Protein AF-A0A8X6FE58-F1 (afdb_monomer)

Radius of gyration: 25.72 Å; Cα contacts (8 Å, |Δi|>4): 89; chains: 1; bounding box: 68×28×65 Å

Foldseek 3Di:
DDDPDDPVSVLVVVLAVVLVVQAPVPDDPVVNVVCVVVVVDDDDPDDPCPPPVNDDDDPVNVVVCLVVCLVAADQAADPDPDDDDDDQDDRPNHTHHYDQWDADPLQIAGNHSPSPVVVVVVVVVVVVVVVVCVSPVVGCSDDD

Mean predicted aligned error: 13.06 Å

Solvent-accessible surface area (backbone atoms only — not comparable to full-atom values): 9129 Å² total; per-residue (Å²): 133,86,77,80,82,47,74,67,56,49,52,49,54,49,51,50,53,51,30,56,70,62,20,62,83,71,48,56,72,69,55,49,54,49,50,62,57,59,71,67,55,78,83,78,84,81,75,88,74,74,53,78,88,66,54,81,85,46,73,66,58,52,51,51,53,57,71,68,40,87,80,50,67,40,68,65,76,64,91,67,90,69,91,71,79,82,76,90,43,66,55,93,91,44,76,40,49,79,41,62,62,52,77,54,97,90,41,42,47,36,31,73,71,58,48,61,66,32,52,52,52,48,53,55,52,50,51,53,53,48,53,50,47,63,63,46,73,84,46,75,63,61,83,128

Structure (mmCIF, N/CA/C/O backbone):
data_AF-A0A8X6FE58-F1
#
_entry.id   AF-A0A8X6FE58-F1
#
loop_
_atom_site.group_PDB
_atom_site.id
_atom_site.type_symbol
_atom_site.label_atom_id
_atom_site.label_alt_id
_atom_site.label_comp_id
_atom_site.label_asym_id
_atom_site.label_entity_id
_atom_site.label_seq_id
_atom_site.pdbx_PDB_ins_code
_atom_site.Cartn_x
_atom_site.Cartn_y
_atom_site.Cartn_z
_atom_site.occupancy
_atom_site.B_iso_or_equiv
_atom_site.auth_seq_id
_atom_site.auth_comp_id
_atom_site.auth_asym_id
_atom_site.auth_atom_id
_atom_site.pdbx_PDB_model_num
ATOM 1 N N . MET A 1 1 ? 43.921 -1.323 -25.301 1.00 44.78 1 MET A N 1
ATOM 2 C CA . MET A 1 1 ? 42.637 -1.695 -24.679 1.00 44.78 1 MET A CA 1
ATOM 3 C C . MET A 1 1 ? 42.608 -0.959 -23.354 1.00 44.78 1 MET A C 1
ATOM 5 O O . MET A 1 1 ? 43.310 -1.372 -22.442 1.00 44.78 1 MET A O 1
ATOM 9 N N . GLU A 1 2 ? 41.992 0.225 -23.319 1.00 55.22 2 GLU A N 1
ATOM 10 C CA . GLU A 1 2 ? 41.978 1.060 -22.111 1.00 55.22 2 GLU A CA 1
ATOM 11 C C . GLU A 1 2 ? 41.211 0.334 -21.008 1.00 55.22 2 GLU A C 1
ATOM 13 O O . GLU A 1 2 ? 40.068 -0.085 -21.189 1.00 55.22 2 GLU A O 1
ATOM 18 N N . SER A 1 3 ? 41.883 0.111 -19.883 1.00 61.25 3 SER A N 1
ATOM 19 C CA . SER A 1 3 ? 41.278 -0.466 -18.693 1.00 61.25 3 SER A CA 1
ATOM 20 C C . SER A 1 3 ? 40.343 0.568 -18.075 1.00 61.25 3 SER A C 1
ATOM 22 O O . SER A 1 3 ? 40.797 1.618 -17.616 1.00 61.25 3 SER A O 1
ATOM 24 N N . ILE A 1 4 ? 39.050 0.265 -18.076 1.00 61.31 4 ILE A N 1
ATOM 25 C CA . ILE A 1 4 ? 38.008 1.066 -17.437 1.00 61.31 4 ILE A CA 1
ATOM 26 C C . ILE A 1 4 ? 38.244 1.010 -15.922 1.00 61.31 4 ILE A C 1
ATOM 28 O O . ILE A 1 4 ? 37.925 0.009 -15.283 1.00 61.31 4 ILE A O 1
ATOM 32 N N . ASN A 1 5 ? 38.845 2.054 -15.352 1.00 75.56 5 ASN A N 1
ATOM 33 C CA . ASN A 1 5 ? 39.345 2.021 -13.971 1.00 75.56 5 ASN A CA 1
ATOM 34 C C . ASN A 1 5 ? 38.592 2.958 -13.023 1.00 75.56 5 ASN A C 1
ATOM 36 O O . ASN A 1 5 ? 38.870 2.963 -11.823 1.00 75.56 5 ASN A O 1
ATOM 40 N N . THR A 1 6 ? 37.640 3.751 -13.525 1.00 82.00 6 THR A N 1
ATOM 41 C CA . THR A 1 6 ? 36.872 4.679 -12.691 1.00 82.00 6 THR A CA 1
ATOM 42 C C . THR A 1 6 ? 35.430 4.208 -12.496 1.00 82.00 6 THR A C 1
ATOM 44 O O . THR A 1 6 ? 34.789 3.671 -13.400 1.00 82.00 6 THR A O 1
ATOM 47 N N . ILE A 1 7 ? 34.889 4.426 -11.292 1.00 84.69 7 ILE A N 1
ATOM 48 C CA . ILE A 1 7 ? 33.502 4.068 -10.943 1.00 84.69 7 ILE A CA 1
ATOM 49 C C . ILE A 1 7 ? 32.474 4.651 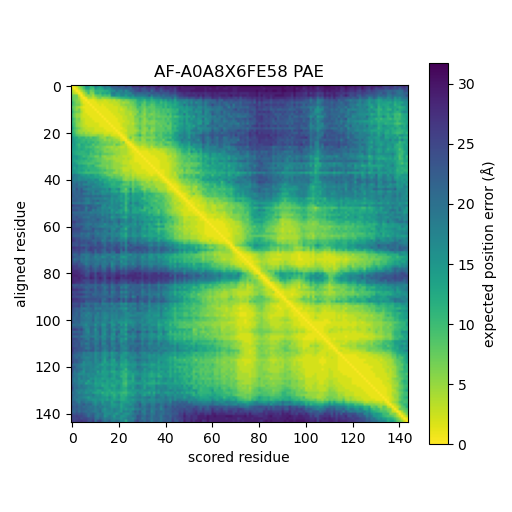-11.943 1.00 84.69 7 ILE A C 1
ATOM 51 O O . ILE A 1 7 ? 31.566 3.911 -12.328 1.00 84.69 7 ILE A O 1
ATOM 55 N N . PRO A 1 8 ? 32.586 5.917 -12.404 1.00 80.94 8 PRO A N 1
ATOM 56 C CA . PRO A 1 8 ? 31.658 6.473 -13.390 1.00 80.94 8 PRO A CA 1
ATOM 57 C C . PRO A 1 8 ? 31.718 5.777 -14.753 1.00 80.94 8 PRO A C 1
ATOM 59 O O . PRO A 1 8 ? 30.673 5.524 -15.344 1.00 80.94 8 PRO A O 1
ATOM 62 N N . GLU A 1 9 ? 32.907 5.423 -15.247 1.00 81.06 9 GLU A N 1
ATOM 63 C CA . GLU A 1 9 ? 33.041 4.754 -16.548 1.00 81.06 9 GLU A CA 1
ATOM 64 C C . GLU A 1 9 ? 32.509 3.316 -16.505 1.00 81.06 9 GLU A C 1
ATOM 66 O O . GLU A 1 9 ? 31.842 2.879 -17.445 1.00 81.06 9 GLU A O 1
ATOM 71 N N . ILE A 1 10 ? 32.720 2.596 -15.395 1.00 82.19 10 ILE A N 1
ATOM 72 C CA . ILE A 1 10 ? 32.117 1.271 -15.173 1.00 82.19 10 ILE A CA 1
ATOM 73 C C . ILE A 1 10 ? 30.587 1.388 -15.164 1.00 82.19 10 ILE A C 1
ATOM 75 O O . ILE A 1 10 ? 29.900 0.607 -15.823 1.00 82.19 10 ILE A O 1
ATOM 79 N N . ALA A 1 11 ? 30.045 2.380 -14.450 1.00 81.50 11 ALA A N 1
ATOM 80 C CA . ALA A 1 11 ? 28.605 2.615 -14.381 1.00 81.50 11 ALA A CA 1
ATOM 81 C C . ALA A 1 11 ? 28.007 2.964 -15.754 1.00 81.50 11 ALA A C 1
ATOM 83 O O . ALA A 1 11 ? 26.968 2.413 -16.115 1.00 81.50 11 ALA A O 1
ATOM 84 N N . ASN A 1 12 ? 28.679 3.814 -16.537 1.00 79.56 12 ASN A N 1
ATOM 85 C CA . ASN A 1 12 ? 28.251 4.171 -17.890 1.00 79.56 12 ASN A CA 1
ATOM 86 C C . ASN A 1 12 ? 28.298 2.967 -18.837 1.00 79.56 12 ASN A C 1
ATOM 88 O O . ASN A 1 12 ? 27.324 2.709 -19.535 1.00 79.56 12 ASN A O 1
ATOM 92 N N . THR A 1 13 ? 29.369 2.170 -18.794 1.00 85.56 13 THR A N 1
ATOM 93 C CA . THR A 1 13 ? 29.502 0.963 -19.628 1.00 85.56 13 THR A CA 1
ATOM 94 C C . THR A 1 13 ? 28.393 -0.047 -19.324 1.00 85.56 13 THR A C 1
ATOM 96 O O . THR A 1 13 ? 27.778 -0.611 -20.233 1.00 85.56 13 THR A O 1
ATOM 99 N N . LEU A 1 14 ? 28.084 -0.258 -18.040 1.00 82.19 14 LEU A N 1
ATOM 100 C CA . LEU A 1 14 ? 26.956 -1.095 -17.632 1.00 82.19 14 LEU A CA 1
ATOM 101 C C . LEU A 1 14 ? 25.632 -0.513 -18.136 1.00 82.19 14 LEU A C 1
ATOM 103 O O . LEU A 1 14 ? 24.853 -1.245 -18.742 1.00 82.19 14 LEU A O 1
ATOM 107 N N . ALA A 1 15 ? 25.388 0.783 -17.929 1.00 78.75 15 ALA A N 1
ATOM 108 C CA . ALA A 1 15 ? 24.162 1.454 -18.356 1.00 78.75 15 ALA A CA 1
ATOM 109 C C . ALA A 1 15 ? 23.942 1.365 -19.876 1.00 78.75 15 ALA A C 1
ATOM 111 O O . ALA A 1 15 ? 22.832 1.057 -20.306 1.00 78.75 15 ALA A O 1
ATOM 112 N N . GLU A 1 16 ? 24.986 1.551 -20.685 1.00 79.31 16 GLU A N 1
ATOM 113 C CA . GLU A 1 16 ? 24.933 1.402 -22.144 1.00 79.31 16 GLU A CA 1
ATOM 114 C C . GLU A 1 16 ? 24.637 -0.038 -22.568 1.00 79.31 16 GLU A C 1
ATOM 116 O O . GLU A 1 16 ? 23.781 -0.280 -23.422 1.00 79.31 16 GLU A O 1
ATOM 121 N N . THR A 1 17 ? 25.295 -1.015 -21.939 1.00 82.56 17 THR A N 1
ATOM 122 C CA . THR A 1 17 ? 25.070 -2.443 -22.216 1.00 82.56 17 THR A CA 1
ATOM 123 C C . THR A 1 17 ? 23.629 -2.839 -21.890 1.00 82.56 17 THR A C 1
ATOM 125 O O . THR A 1 17 ? 22.964 -3.538 -22.662 1.00 82.56 17 THR A O 1
ATOM 128 N N . PHE A 1 18 ? 23.122 -2.353 -20.761 1.00 78.00 18 PHE A N 1
ATOM 129 C CA . PHE A 1 18 ? 21.754 -2.547 -20.306 1.00 78.00 18 PHE A CA 1
ATOM 130 C C . PHE A 1 18 ? 20.733 -1.883 -21.244 1.00 78.00 18 PHE A C 1
ATOM 132 O O . PHE A 1 18 ? 19.766 -2.540 -21.643 1.00 78.00 18 PHE A O 1
ATOM 139 N N . ALA A 1 19 ? 20.987 -0.641 -21.669 1.00 76.56 19 ALA A N 1
ATOM 140 C CA . ALA A 1 19 ? 20.145 0.082 -22.620 1.00 76.56 19 ALA A CA 1
ATOM 141 C C . ALA A 1 19 ? 20.102 -0.624 -23.983 1.00 76.56 19 ALA A C 1
ATOM 143 O O . ALA A 1 19 ? 19.029 -0.810 -24.552 1.00 76.56 19 ALA A O 1
ATOM 144 N N . LYS A 1 20 ? 21.250 -1.105 -24.478 1.00 78.00 20 LYS A N 1
ATOM 145 C CA . LYS A 1 20 ? 21.342 -1.865 -25.732 1.00 78.00 20 LYS A CA 1
ATOM 146 C C . LYS A 1 20 ? 20.593 -3.196 -25.658 1.00 78.00 20 LYS A C 1
ATOM 148 O O . LYS A 1 20 ? 19.844 -3.523 -26.573 1.00 78.00 20 LYS A O 1
ATOM 153 N N . THR A 1 21 ? 20.771 -3.950 -24.573 1.00 77.00 21 THR A N 1
ATOM 154 C CA . THR A 1 21 ? 20.119 -5.259 -24.379 1.00 77.00 21 THR A CA 1
ATOM 155 C C . THR A 1 21 ? 18.601 -5.125 -24.281 1.00 77.00 21 THR A C 1
ATOM 157 O O . THR A 1 21 ? 17.867 -5.980 -24.770 1.00 77.00 21 THR A O 1
ATOM 160 N N . SER A 1 22 ? 18.134 -4.031 -23.685 1.00 68.31 22 SER A N 1
ATOM 161 C CA . SER A 1 22 ? 16.714 -3.778 -23.431 1.00 68.31 22 SER A CA 1
ATOM 162 C C . SER A 1 22 ? 16.057 -2.892 -24.488 1.00 68.31 22 SER A C 1
ATOM 164 O O . SER A 1 22 ? 14.879 -2.556 -24.367 1.00 68.31 22 SER A O 1
ATOM 166 N N . SER A 1 23 ? 16.808 -2.506 -25.521 1.00 72.06 23 SER A N 1
ATOM 167 C CA . SER A 1 23 ? 16.302 -1.714 -26.632 1.00 72.06 23 SER A CA 1
ATOM 168 C C . SER A 1 23 ? 15.272 -2.507 -27.431 1.00 72.06 23 SER A C 1
ATOM 170 O O . SER A 1 23 ? 15.472 -3.681 -27.753 1.00 72.06 23 SER A O 1
ATOM 172 N N . CYS A 1 24 ? 14.189 -1.837 -27.828 1.00 62.69 24 CYS A N 1
ATOM 173 C CA . CYS A 1 24 ? 13.154 -2.412 -28.684 1.00 62.69 24 CYS A CA 1
ATOM 174 C C . CYS A 1 24 ? 13.688 -2.866 -30.053 1.00 62.69 24 CYS A C 1
ATOM 176 O O . CYS A 1 24 ? 13.115 -3.761 -30.680 1.00 62.69 24 CYS A O 1
ATOM 178 N N . VAL A 1 25 ? 14.823 -2.306 -30.484 1.00 70.88 25 VAL A N 1
ATOM 179 C CA . VAL A 1 25 ? 15.529 -2.672 -31.720 1.00 70.88 25 VAL A CA 1
ATOM 180 C C . VAL A 1 25 ? 16.033 -4.118 -31.675 1.00 70.88 25 VAL A C 1
ATOM 182 O O . VAL A 1 25 ? 16.131 -4.759 -32.716 1.00 70.88 25 VAL A O 1
ATOM 185 N N . ASN A 1 26 ? 16.284 -4.658 -30.479 1.00 77.81 26 ASN A N 1
ATOM 186 C CA . ASN A 1 26 ? 16.799 -6.012 -30.283 1.00 77.81 26 ASN A CA 1
ATOM 187 C C . ASN A 1 26 ? 15.691 -7.080 -30.182 1.00 77.81 26 ASN A C 1
ATOM 189 O O . ASN A 1 26 ? 15.982 -8.268 -30.047 1.00 77.81 26 ASN A O 1
ATOM 193 N N . TYR A 1 27 ? 14.415 -6.676 -30.222 1.00 80.38 27 TYR A N 1
ATOM 194 C CA . TYR A 1 27 ? 13.289 -7.611 -30.258 1.00 80.38 27 TYR A CA 1
ATOM 195 C C . TYR A 1 27 ? 13.176 -8.290 -31.626 1.00 80.38 27 TYR A C 1
ATOM 197 O O . TYR A 1 27 ? 13.586 -7.742 -32.649 1.00 80.38 27 TYR A O 1
ATOM 205 N N . THR A 1 28 ? 12.562 -9.475 -31.667 1.00 86.38 28 THR A N 1
ATOM 206 C CA . THR A 1 28 ? 12.279 -10.152 -32.939 1.00 86.38 28 THR A CA 1
ATOM 207 C C . THR A 1 28 ? 11.372 -9.290 -33.818 1.00 86.38 28 THR A C 1
ATOM 209 O O . THR A 1 28 ? 10.480 -8.592 -33.328 1.00 86.38 28 THR A O 1
ATOM 212 N N . SER A 1 29 ? 11.558 -9.365 -35.137 1.00 86.06 29 SER A N 1
ATOM 213 C CA . SER A 1 29 ? 10.754 -8.612 -36.111 1.00 86.06 29 SER A CA 1
ATOM 214 C C . SER A 1 29 ? 9.248 -8.869 -35.957 1.00 86.06 29 SER A C 1
ATOM 216 O O . SER A 1 29 ? 8.448 -7.939 -36.058 1.00 86.06 29 SER A O 1
ATOM 218 N N . ALA A 1 30 ? 8.865 -10.106 -35.623 1.00 89.44 30 ALA A N 1
ATOM 219 C CA . ALA A 1 30 ? 7.486 -10.478 -35.316 1.00 89.44 30 ALA A CA 1
ATOM 220 C C . ALA A 1 30 ? 6.929 -9.738 -34.084 1.00 89.44 30 ALA A C 1
ATOM 222 O O . ALA A 1 30 ? 5.820 -9.206 -34.133 1.00 89.44 30 ALA A O 1
ATOM 223 N N . PHE A 1 31 ? 7.699 -9.650 -32.994 1.00 85.69 31 PHE A N 1
ATOM 224 C CA . PHE A 1 31 ? 7.268 -8.951 -31.782 1.00 85.69 31 PHE A CA 1
ATOM 22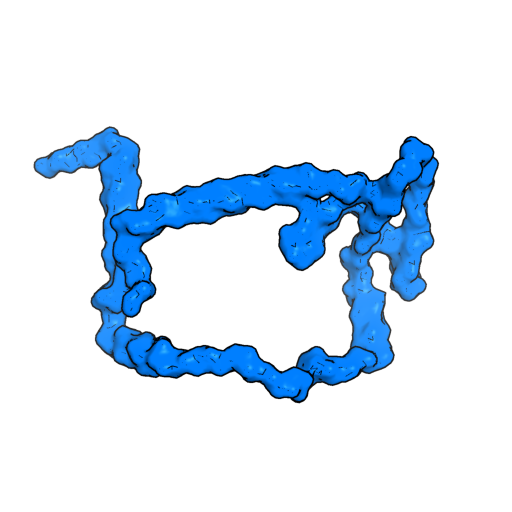5 C C . PHE A 1 31 ? 7.216 -7.431 -31.980 1.00 85.69 31 PHE A C 1
ATOM 227 O O . PHE A 1 31 ? 6.284 -6.785 -31.510 1.00 85.69 31 PHE A O 1
ATOM 234 N N . GLN A 1 32 ? 8.158 -6.851 -32.730 1.00 84.94 32 GLN A N 1
ATOM 235 C CA . GLN A 1 32 ? 8.117 -5.427 -33.079 1.00 84.94 32 GLN A CA 1
ATOM 236 C C . GLN A 1 32 ? 6.861 -5.066 -33.883 1.00 84.94 32 GLN A C 1
ATOM 238 O O . GLN A 1 32 ? 6.263 -4.017 -33.647 1.00 84.94 32 GLN A O 1
ATOM 243 N N . ALA A 1 33 ? 6.453 -5.926 -34.823 1.00 89.00 33 ALA A N 1
ATOM 244 C CA . ALA A 1 33 ? 5.230 -5.732 -35.597 1.00 89.00 33 ALA A CA 1
ATOM 245 C C . ALA A 1 33 ? 3.974 -5.810 -34.713 1.00 89.00 33 ALA A C 1
ATOM 247 O O . ALA A 1 33 ? 3.083 -4.973 -34.850 1.00 89.00 33 ALA A O 1
ATOM 248 N N . LEU A 1 34 ? 3.928 -6.767 -33.776 1.00 89.88 34 LEU A N 1
ATOM 249 C CA . LEU A 1 34 ? 2.854 -6.876 -32.785 1.00 89.88 34 LEU A CA 1
ATOM 250 C C . LEU A 1 34 ? 2.788 -5.628 -31.891 1.00 89.88 34 LEU A C 1
ATOM 252 O O . LEU A 1 34 ? 1.733 -5.011 -31.800 1.00 89.88 34 LEU A O 1
ATOM 256 N N . LYS A 1 35 ? 3.915 -5.211 -31.301 1.00 84.19 35 LYS A N 1
ATOM 257 C CA . LYS A 1 35 ? 4.017 -4.022 -30.438 1.00 84.19 35 LYS A CA 1
ATOM 258 C C . LYS A 1 35 ? 3.463 -2.772 -31.134 1.00 84.19 35 LYS A C 1
ATOM 260 O O . LYS A 1 35 ? 2.537 -2.152 -30.627 1.00 84.19 35 LYS A O 1
ATOM 265 N N . ARG A 1 36 ? 3.945 -2.471 -32.348 1.00 86.69 36 ARG A N 1
ATOM 266 C CA . ARG A 1 36 ? 3.477 -1.316 -33.143 1.00 86.69 36 ARG A CA 1
ATOM 267 C C . ARG A 1 36 ? 1.985 -1.377 -33.485 1.00 86.69 36 ARG A C 1
ATOM 269 O O . ARG A 1 36 ? 1.375 -0.335 -33.713 1.00 86.69 36 ARG A O 1
ATOM 276 N N . ARG A 1 37 ? 1.407 -2.578 -33.592 1.00 90.69 37 ARG A N 1
ATOM 277 C CA . ARG A 1 37 ? -0.024 -2.763 -33.858 1.00 90.69 37 ARG A CA 1
ATOM 278 C C . ARG A 1 37 ? -0.858 -2.475 -32.614 1.00 90.69 37 ARG A C 1
ATOM 280 O O . ARG A 1 37 ? -1.825 -1.730 -32.717 1.00 90.69 37 ARG A O 1
ATOM 287 N N . GLU A 1 38 ? -0.482 -3.049 -31.474 1.00 88.19 38 GLU A N 1
ATOM 288 C CA . GLU A 1 38 ? -1.238 -2.916 -30.224 1.00 88.19 38 GLU A CA 1
ATOM 289 C C . GLU A 1 38 ? -1.089 -1.513 -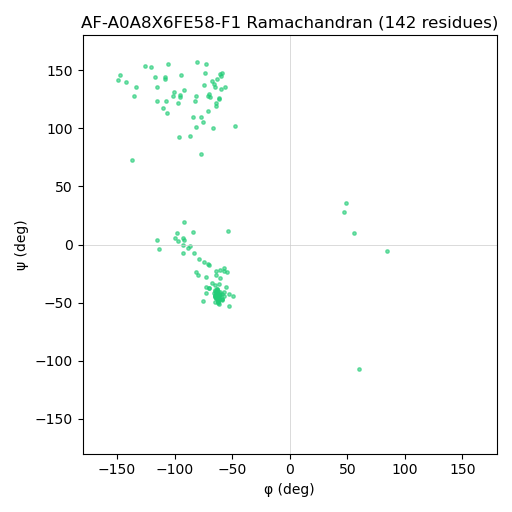29.603 1.00 88.19 38 GLU A C 1
ATOM 291 O O . GLU A 1 38 ? -2.068 -0.960 -29.119 1.00 88.19 38 GLU A O 1
ATOM 296 N N . GLU A 1 39 ? 0.084 -0.874 -29.689 1.00 87.06 39 GLU A N 1
ATOM 297 C CA . GLU A 1 39 ? 0.311 0.483 -29.143 1.00 87.06 39 GLU A CA 1
ATOM 298 C C . GLU A 1 39 ? -0.421 1.593 -29.912 1.00 87.06 39 GLU A C 1
ATOM 300 O O . GLU A 1 39 ? -0.623 2.686 -29.388 1.00 87.06 39 GLU A O 1
ATOM 305 N N . ARG A 1 40 ? -0.865 1.321 -31.147 1.00 86.62 40 ARG A N 1
ATOM 306 C CA . ARG A 1 40 ? -1.735 2.233 -31.911 1.00 86.62 40 ARG A CA 1
ATOM 307 C C . ARG A 1 40 ? -3.174 2.247 -31.407 1.00 86.62 40 ARG A C 1
ATOM 309 O O . ARG A 1 40 ? -3.940 3.130 -31.795 1.00 86.62 40 ARG A O 1
ATOM 316 N N . VAL A 1 41 ? -3.564 1.265 -30.597 1.00 88.50 41 VAL A N 1
ATOM 317 C CA . VAL A 1 41 ? -4.892 1.224 -29.997 1.00 88.50 41 VAL A CA 1
ATOM 318 C C . VAL A 1 41 ? -4.908 2.216 -28.843 1.00 88.50 41 VAL A C 1
ATOM 320 O O . VAL A 1 41 ? -4.289 1.998 -27.804 1.00 88.50 41 VAL A O 1
ATOM 323 N N . ASN A 1 42 ? -5.633 3.320 -29.018 1.00 85.94 42 ASN A N 1
ATOM 324 C CA . ASN A 1 42 ? -5.853 4.254 -27.923 1.00 85.94 42 ASN A CA 1
ATOM 325 C C . ASN A 1 42 ? -6.599 3.540 -26.792 1.00 85.94 42 ASN A C 1
ATOM 327 O O . ASN A 1 42 ? -7.677 2.977 -27.003 1.00 85.94 42 ASN A O 1
ATOM 331 N N . LEU A 1 43 ? -6.035 3.591 -25.587 1.00 83.81 43 LEU A N 1
ATOM 332 C CA . LEU A 1 43 ? -6.711 3.105 -24.394 1.00 83.81 43 LEU A CA 1
ATOM 333 C C . LEU A 1 43 ? -7.957 3.958 -24.155 1.00 83.81 43 LEU A C 1
ATOM 335 O O . LEU A 1 43 ? -7.869 5.171 -23.959 1.00 83.81 43 LEU A O 1
ATOM 339 N N . ASN A 1 44 ? -9.123 3.318 -24.169 1.00 84.56 44 ASN A N 1
ATOM 340 C CA . ASN A 1 44 ? -10.349 3.977 -23.766 1.00 84.56 44 ASN A CA 1
ATOM 341 C C . ASN A 1 44 ? -10.487 3.907 -22.241 1.00 84.56 44 ASN A C 1
ATOM 343 O O . ASN A 1 44 ? -10.738 2.840 -21.686 1.00 84.56 44 ASN A O 1
ATOM 347 N N . PHE A 1 45 ? -10.333 5.049 -21.573 1.00 85.69 45 PHE A N 1
ATOM 348 C CA . PHE A 1 45 ? -10.518 5.177 -20.125 1.00 85.69 45 PHE A CA 1
ATOM 349 C C . PHE A 1 45 ? -11.947 5.579 -19.729 1.00 85.69 45 PHE A C 1
ATOM 351 O O . PHE A 1 45 ? -12.208 5.806 -18.548 1.00 85.69 45 PHE A O 1
ATOM 358 N N . SER A 1 46 ? -12.879 5.694 -20.682 1.00 88.94 46 SER A N 1
ATOM 359 C CA . SER A 1 46 ? -14.286 5.913 -20.352 1.00 88.94 46 SER A CA 1
ATOM 360 C C . SER A 1 46 ? -14.862 4.655 -19.704 1.00 88.94 46 SER A C 1
ATOM 362 O O . SER A 1 46 ? -14.787 3.576 -20.291 1.00 88.94 46 SER A O 1
ATOM 364 N N . SER A 1 47 ? -15.475 4.797 -18.535 1.00 86.75 47 SER A N 1
ATOM 365 C CA . SER A 1 47 ? -16.237 3.732 -17.885 1.00 86.75 47 SER A CA 1
ATOM 366 C C . SER A 1 47 ? -17.723 4.056 -17.960 1.00 86.75 47 SER A C 1
ATOM 368 O O . SER A 1 47 ? -18.124 5.218 -17.872 1.00 86.75 47 SER A O 1
ATOM 370 N N . SER A 1 48 ? -18.531 3.014 -18.133 1.00 90.94 48 SER A N 1
ATOM 371 C CA . SER A 1 48 ? -19.992 3.113 -18.041 1.00 90.94 48 SER A CA 1
ATOM 372 C C . SER A 1 48 ? -20.471 3.150 -16.586 1.00 90.94 48 SER A C 1
ATOM 374 O O . SER A 1 48 ? -21.627 3.466 -16.331 1.00 90.94 48 SER A O 1
ATOM 376 N N . ASN A 1 49 ? -19.583 2.832 -15.632 1.00 88.06 49 ASN A N 1
ATOM 377 C CA . ASN A 1 49 ? -19.883 2.504 -14.239 1.00 88.06 49 ASN A CA 1
ATOM 378 C C . ASN A 1 49 ? -20.881 1.338 -14.066 1.00 88.06 49 ASN A C 1
ATOM 380 O O . ASN A 1 49 ? -21.315 1.068 -12.948 1.00 88.06 49 ASN A O 1
ATOM 384 N N . GLU A 1 50 ? -21.214 0.607 -15.133 1.00 92.81 50 GLU A N 1
ATOM 385 C CA . GLU A 1 50 ? -22.091 -0.572 -15.110 1.00 92.81 50 GLU A CA 1
ATOM 386 C C . GLU A 1 50 ? -21.306 -1.880 -14.949 1.00 92.81 50 GLU A C 1
ATOM 388 O O . GLU A 1 50 ? -21.856 -2.979 -15.019 1.00 92.81 50 GLU A O 1
ATOM 393 N N . GLU A 1 51 ? -19.994 -1.789 -14.742 1.00 89.56 51 GLU A N 1
ATOM 394 C CA . GLU A 1 51 ? -19.164 -2.959 -14.534 1.00 89.56 51 GLU A CA 1
ATOM 395 C C . GLU A 1 51 ? -19.598 -3.691 -13.256 1.00 89.56 51 GLU A C 1
ATOM 397 O O . GLU A 1 51 ? -19.917 -3.076 -12.239 1.00 89.56 51 GLU A O 1
ATOM 402 N N . GLY A 1 52 ? -19.574 -5.027 -13.276 1.00 88.44 52 GLY A N 1
ATOM 403 C CA . GLY A 1 52 ? -20.12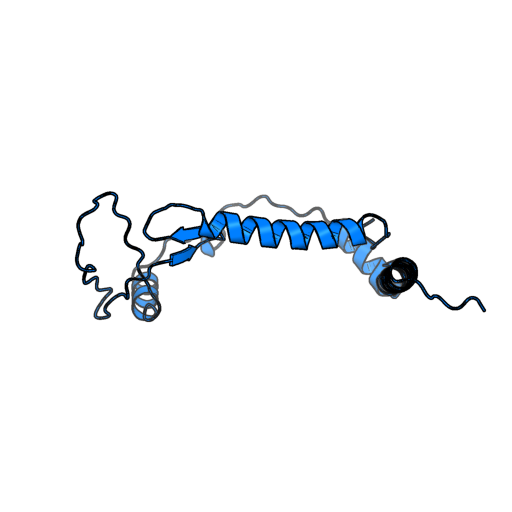7 -5.843 -12.189 1.00 88.44 52 GLY A CA 1
ATOM 404 C C . GLY A 1 52 ? -19.540 -5.561 -10.798 1.00 88.44 52 GLY A C 1
ATOM 405 O O . GLY A 1 52 ? -20.218 -5.805 -9.803 1.00 88.44 52 GLY A O 1
ATOM 406 N N . TYR A 1 53 ? -18.329 -4.993 -10.711 1.00 86.06 53 TYR A N 1
ATOM 407 C CA . TYR A 1 53 ? -17.713 -4.575 -9.445 1.00 86.06 53 TYR A CA 1
ATOM 408 C C . TYR A 1 53 ? -18.377 -3.347 -8.799 1.00 86.06 53 TYR A C 1
ATOM 410 O O . TYR A 1 53 ? -18.155 -3.104 -7.616 1.00 86.06 53 TYR A O 1
ATOM 418 N N . ASN A 1 54 ? -19.175 -2.582 -9.549 1.00 91.81 54 ASN A N 1
ATOM 419 C CA . ASN A 1 54 ? -19.960 -1.454 -9.041 1.00 91.81 54 ASN A CA 1
ATOM 420 C C . ASN A 1 54 ? -21.331 -1.884 -8.495 1.00 91.81 54 ASN A C 1
ATOM 422 O O . ASN A 1 54 ? -22.094 -1.042 -8.019 1.00 91.81 54 ASN A O 1
ATOM 426 N N . SER A 1 55 ? -21.662 -3.179 -8.553 1.00 92.19 55 SER A N 1
ATOM 427 C CA . SER A 1 55 ? -22.905 -3.699 -7.979 1.00 92.19 55 SER A CA 1
ATOM 428 C C . SER A 1 55 ? -22.968 -3.430 -6.464 1.00 92.19 55 SER A C 1
ATOM 430 O O . SER A 1 55 ? -21.934 -3.502 -5.791 1.00 92.19 55 SER A O 1
ATOM 432 N N . PRO A 1 56 ? -24.156 -3.154 -5.887 1.00 93.38 56 PRO A N 1
ATOM 433 C CA . PRO A 1 56 ? -24.295 -2.962 -4.448 1.00 93.38 56 PRO A CA 1
ATOM 434 C C . PRO A 1 56 ? -23.789 -4.166 -3.647 1.00 93.38 56 PRO A C 1
ATOM 436 O O . PRO A 1 56 ? -24.125 -5.309 -3.954 1.00 93.38 56 PRO A O 1
ATOM 439 N N . LEU A 1 57 ? -23.038 -3.893 -2.578 1.00 92.06 57 LEU A N 1
ATOM 440 C CA . LEU A 1 57 ? -22.553 -4.922 -1.660 1.00 92.06 57 LEU A CA 1
ATOM 441 C C . LEU A 1 57 ? -23.731 -5.653 -0.999 1.00 92.06 57 LEU A C 1
ATOM 443 O O . LEU A 1 57 ? -24.577 -5.037 -0.346 1.00 92.06 57 LEU A O 1
ATOM 447 N N . THR A 1 58 ? -23.761 -6.977 -1.111 1.00 94.44 58 THR A N 1
ATOM 448 C CA . THR A 1 58 ? -24.787 -7.811 -0.479 1.00 94.44 58 THR A CA 1
ATOM 449 C C . THR A 1 58 ? -24.493 -8.052 1.003 1.00 94.44 58 THR A C 1
ATOM 451 O O . THR A 1 58 ? -23.348 -8.031 1.465 1.00 94.44 58 THR A O 1
ATOM 454 N N . LEU A 1 59 ? -25.537 -8.369 1.777 1.00 93.06 59 LEU A N 1
ATOM 455 C CA . LEU A 1 59 ? -25.384 -8.722 3.195 1.00 93.06 59 LEU A CA 1
ATOM 456 C C . LEU A 1 59 ? -24.514 -9.980 3.374 1.00 93.06 59 LEU A C 1
ATOM 458 O O . LEU A 1 59 ? -23.740 -10.069 4.326 1.00 93.06 59 LEU A O 1
ATOM 462 N N . LEU A 1 60 ? -24.596 -10.935 2.441 1.00 92.62 60 LEU A N 1
ATOM 463 C CA . LEU A 1 60 ? -23.756 -12.132 2.443 1.00 92.62 60 LEU A CA 1
ATOM 464 C C . LEU A 1 60 ? -22.276 -11.781 2.247 1.00 92.62 60 LEU A C 1
ATOM 466 O O . LEU A 1 60 ? -21.446 -12.229 3.037 1.00 92.62 60 LEU A O 1
ATOM 470 N N . GLU A 1 61 ? -21.948 -10.963 1.246 1.00 91.56 61 GLU A N 1
ATOM 471 C CA . GLU A 1 61 ? -20.573 -10.511 0.999 1.00 91.56 61 GLU A CA 1
ATOM 472 C C . GLU A 1 61 ? -20.018 -9.741 2.192 1.00 91.56 61 GLU A C 1
ATOM 474 O O . GLU A 1 61 ? -18.897 -10.011 2.625 1.00 91.56 61 GLU A O 1
ATOM 479 N N . LEU A 1 62 ? -20.823 -8.855 2.787 1.00 88.44 62 LEU A N 1
ATOM 480 C CA . LEU A 1 62 ? -20.449 -8.148 4.007 1.00 88.44 62 LEU A CA 1
ATOM 481 C C . LEU A 1 62 ? -20.151 -9.130 5.147 1.00 88.44 62 LEU A C 1
ATOM 483 O O . LEU A 1 62 ? -19.124 -9.020 5.814 1.00 88.44 62 LEU A O 1
ATOM 487 N N . ARG A 1 63 ? -21.013 -10.127 5.362 1.00 87.00 63 ARG A N 1
ATOM 488 C CA . ARG A 1 63 ? -20.833 -11.124 6.423 1.00 87.00 63 ARG A CA 1
ATOM 489 C C . ARG A 1 63 ? -19.583 -11.974 6.197 1.00 87.00 63 ARG A C 1
ATOM 491 O O . ARG A 1 63 ? -18.849 -12.232 7.147 1.00 87.00 63 ARG A O 1
ATOM 498 N N . VAL A 1 64 ? -19.311 -12.373 4.956 1.00 87.44 64 VAL A N 1
ATOM 499 C CA . VAL A 1 64 ? -18.090 -13.102 4.581 1.00 87.44 64 VAL A CA 1
ATOM 500 C C . VAL A 1 64 ? -16.851 -12.235 4.796 1.00 87.44 64 VAL A C 1
ATOM 502 O O . VAL A 1 64 ? -15.866 -12.717 5.355 1.00 87.44 64 VAL A O 1
ATOM 505 N N . ALA A 1 65 ? -16.895 -10.960 4.408 1.00 84.25 65 ALA A N 1
ATOM 506 C CA . ALA A 1 65 ? -15.798 -10.022 4.616 1.00 84.25 65 ALA A CA 1
ATOM 507 C C . ALA A 1 65 ? -15.491 -9.832 6.110 1.00 84.25 65 ALA A C 1
ATOM 509 O O . ALA A 1 65 ? -14.330 -9.909 6.511 1.00 84.25 65 ALA A O 1
ATOM 510 N N . LEU A 1 66 ? -16.529 -9.677 6.941 1.00 84.00 66 LEU A N 1
ATOM 511 C CA . LEU A 1 66 ? -16.398 -9.581 8.398 1.00 84.00 66 LEU A CA 1
ATOM 512 C C . LEU A 1 66 ? -15.920 -10.896 9.035 1.00 84.00 66 LEU A C 1
ATOM 514 O O . LEU A 1 66 ? -15.172 -10.867 10.001 1.00 84.00 66 LEU A O 1
ATOM 518 N N . HIS A 1 67 ? -16.287 -12.061 8.498 1.00 82.19 67 HIS A N 1
ATOM 519 C CA . HIS A 1 67 ? -15.754 -13.337 8.989 1.00 82.19 67 HIS A CA 1
ATOM 520 C C . HIS A 1 67 ? -14.290 -13.572 8.598 1.00 82.19 67 HIS A C 1
ATOM 522 O O . HIS A 1 67 ? -13.568 -14.237 9.331 1.00 82.19 67 HIS A O 1
ATOM 528 N N . ARG A 1 68 ? -13.821 -13.001 7.483 1.00 79.06 68 ARG A N 1
ATOM 529 C CA . ARG A 1 68 ? -12.413 -13.071 7.044 1.00 79.06 68 ARG A CA 1
ATOM 530 C C . ARG A 1 68 ? -11.525 -12.008 7.693 1.00 79.06 68 ARG A C 1
ATOM 532 O O . ARG A 1 68 ? -10.383 -11.802 7.281 1.00 79.06 68 ARG A O 1
ATOM 539 N N . SER A 1 69 ? -12.037 -11.317 8.704 1.00 72.50 69 SER A N 1
ATOM 540 C CA . SER A 1 69 ? -11.447 -10.098 9.234 1.00 72.50 69 SER A CA 1
ATOM 541 C C . SER A 1 69 ? -10.462 -10.321 10.387 1.00 72.50 69 SER A C 1
ATOM 543 O O . SER A 1 69 ? -10.147 -9.388 11.122 1.00 72.50 69 SER A O 1
ATOM 545 N N . GLU A 1 70 ? -9.936 -11.536 10.541 1.00 70.88 70 GLU A N 1
ATOM 546 C CA . GLU A 1 70 ? -8.991 -11.921 11.605 1.00 70.88 70 GLU A CA 1
ATOM 547 C C . GLU A 1 70 ? -7.715 -11.059 11.632 1.00 70.88 70 GLU A C 1
ATOM 549 O O . GLU A 1 70 ? -7.025 -10.980 12.644 1.00 70.88 70 GLU A O 1
ATOM 554 N N . LYS A 1 71 ? -7.406 -10.384 10.517 1.00 76.06 71 LYS A N 1
ATOM 555 C CA . LYS A 1 71 ? -6.254 -9.483 10.363 1.00 76.06 71 LYS A CA 1
ATOM 556 C C . LYS A 1 71 ? -6.608 -8.001 10.497 1.00 76.06 71 LYS A C 1
ATOM 558 O O . LYS A 1 71 ? -5.749 -7.157 10.241 1.00 76.06 71 LYS A O 1
ATOM 563 N N . MET A 1 72 ? -7.852 -7.663 10.840 1.00 85.88 72 MET A N 1
ATOM 564 C CA . MET A 1 72 ? -8.225 -6.268 11.051 1.00 85.88 72 MET A CA 1
ATOM 565 C C . MET A 1 72 ? -7.469 -5.698 12.245 1.00 85.88 72 MET A C 1
ATOM 567 O O . MET A 1 72 ? -7.355 -6.307 13.308 1.00 85.88 72 MET A O 1
ATOM 571 N N . VAL A 1 73 ? -6.959 -4.494 12.044 1.00 90.06 73 VAL A N 1
ATOM 572 C CA . VAL A 1 73 ? -6.282 -3.703 13.061 1.00 90.06 73 VAL A CA 1
ATOM 573 C C . VAL A 1 73 ? -6.949 -2.342 13.132 1.00 90.06 73 VAL A C 1
ATOM 575 O O . VAL A 1 73 ? -7.531 -1.872 12.154 1.00 90.06 73 VAL A O 1
ATOM 578 N N . SER A 1 74 ? -6.857 -1.708 14.292 1.00 89.75 74 SER A N 1
ATOM 579 C CA . SER A 1 74 ? -7.354 -0.355 14.513 1.00 89.75 74 SER A CA 1
ATOM 580 C C . SER A 1 74 ? -6.198 0.568 14.871 1.00 89.75 74 SER A C 1
ATOM 582 O O . SER A 1 74 ? -5.266 0.168 15.567 1.00 89.75 74 SER A O 1
ATOM 584 N N . VAL A 1 75 ? -6.265 1.813 14.410 1.00 90.88 75 VAL A N 1
ATOM 585 C CA . VAL A 1 75 ? -5.384 2.894 14.856 1.00 90.88 75 VAL A CA 1
ATOM 586 C C . VAL A 1 75 ? -6.262 3.920 15.551 1.00 90.88 75 VAL A C 1
ATOM 588 O O . VAL A 1 75 ? -7.222 4.416 14.967 1.00 90.88 75 VAL A O 1
ATOM 591 N N . VAL A 1 76 ? -5.942 4.227 16.806 1.00 89.00 76 VAL A N 1
ATOM 592 C CA . VAL A 1 76 ? -6.699 5.195 17.603 1.00 89.00 76 VAL A CA 1
ATOM 593 C C . VAL A 1 76 ? -6.032 6.557 17.496 1.00 89.00 76 VAL A C 1
ATOM 595 O O . VAL A 1 76 ? -4.840 6.696 17.770 1.00 89.00 76 VAL A O 1
ATOM 598 N N . PHE A 1 77 ? -6.819 7.565 17.130 1.00 88.06 77 PHE A N 1
ATOM 599 C CA . PHE A 1 77 ? -6.374 8.950 17.045 1.00 88.06 77 PHE A CA 1
ATOM 600 C C . PHE A 1 77 ? -6.979 9.753 18.196 1.00 88.06 77 PHE A C 1
ATOM 602 O O . PHE A 1 77 ? -8.198 9.808 18.351 1.00 88.06 77 PHE A O 1
ATOM 609 N N . SER A 1 78 ? -6.138 10.402 19.000 1.00 80.62 78 SER A N 1
ATOM 610 C CA . SER A 1 78 ? -6.592 11.286 20.077 1.00 80.62 78 SER A CA 1
ATOM 611 C C . SER A 1 78 ? -5.679 12.500 20.206 1.00 80.62 78 SER A C 1
ATOM 613 O O . SER A 1 78 ? -4.459 12.3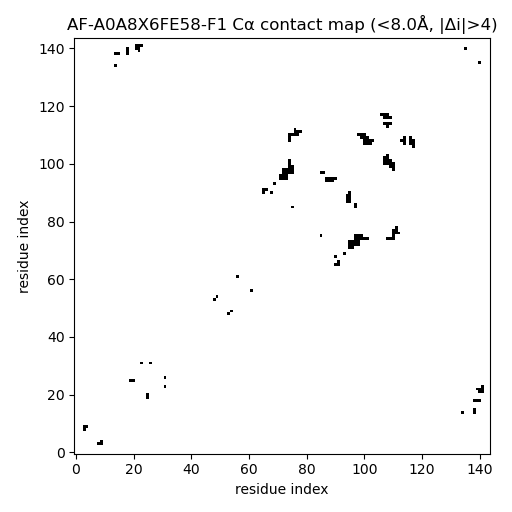95 20.107 1.00 80.62 78 SER A O 1
ATOM 615 N N . ARG A 1 79 ? -6.285 13.669 20.445 1.00 76.81 79 ARG A N 1
ATOM 616 C CA . ARG A 1 79 ? -5.572 14.920 20.767 1.00 76.81 79 ARG A CA 1
ATOM 617 C C . ARG A 1 79 ? -5.415 15.138 22.274 1.00 76.81 79 ARG A C 1
ATOM 619 O O . ARG A 1 79 ? -4.740 16.080 22.684 1.00 76.81 79 ARG A O 1
ATOM 626 N N . LYS A 1 80 ? -6.046 14.296 23.098 1.00 79.19 80 LYS A N 1
ATOM 627 C CA . LYS A 1 80 ? -5.938 14.381 24.554 1.00 79.19 80 LYS A CA 1
ATOM 628 C C . LYS A 1 80 ? -4.571 13.851 24.994 1.00 79.19 80 LYS A C 1
ATOM 630 O O . LYS A 1 80 ? -4.106 12.838 24.485 1.00 79.19 80 LYS A O 1
ATOM 635 N N . ARG A 1 81 ? -3.933 14.554 25.934 1.00 70.38 81 ARG A N 1
ATOM 636 C CA . ARG A 1 81 ? -2.612 14.193 26.485 1.00 70.38 81 ARG A CA 1
ATOM 637 C C . ARG A 1 81 ? -2.682 13.148 27.603 1.00 70.38 81 ARG A C 1
ATOM 639 O O . ARG A 1 81 ? -1.644 12.690 28.064 1.00 70.38 81 ARG A O 1
ATOM 646 N N . GLU A 1 82 ? -3.886 12.803 28.042 1.00 73.50 82 GLU A N 1
ATOM 647 C CA . GLU A 1 82 ? -4.124 11.774 29.050 1.00 73.50 82 GLU A CA 1
ATOM 648 C C . GLU A 1 82 ? -3.908 10.376 28.458 1.00 73.50 82 GLU A C 1
ATOM 650 O O . GLU A 1 82 ? -4.150 10.135 27.271 1.00 73.50 82 GLU A O 1
ATOM 655 N N . VAL A 1 83 ? -3.436 9.452 29.294 1.00 69.06 83 VAL A N 1
ATOM 656 C CA . VAL A 1 83 ? -3.278 8.046 28.921 1.00 69.06 83 VAL A CA 1
ATOM 657 C C . VAL A 1 83 ? -4.663 7.412 28.908 1.00 69.06 83 VAL A C 1
ATOM 659 O O . VAL A 1 83 ? -5.240 7.152 29.960 1.00 69.06 83 VAL A O 1
ATOM 662 N N . PHE A 1 84 ? -5.197 7.168 27.714 1.00 71.50 84 PHE A N 1
ATOM 663 C CA . PHE A 1 84 ? -6.417 6.383 27.557 1.00 71.50 84 PHE A CA 1
ATOM 664 C C . PHE A 1 84 ? -6.050 4.914 27.356 1.00 71.50 84 PHE A C 1
ATOM 666 O O . PHE A 1 84 ? -5.167 4.626 26.539 1.00 71.50 84 PHE A O 1
ATOM 673 N N . PRO A 1 85 ? -6.704 3.983 28.072 1.00 80.81 85 PRO A N 1
ATOM 674 C CA . PRO A 1 85 ? -6.570 2.570 27.761 1.00 80.81 85 PRO A CA 1
ATOM 675 C C . PRO A 1 85 ? -7.021 2.329 26.318 1.00 80.81 85 PRO A C 1
ATOM 677 O O . PRO A 1 85 ? -7.908 3.016 25.800 1.00 80.81 85 PRO A O 1
ATOM 680 N N . ASN A 1 86 ? -6.391 1.360 25.655 1.00 83.69 86 ASN A N 1
ATOM 681 C CA . ASN A 1 86 ? -6.812 0.973 24.315 1.00 83.69 86 ASN A CA 1
ATOM 682 C C . ASN A 1 86 ? -8.275 0.502 24.359 1.00 83.69 86 ASN A C 1
ATOM 684 O O . ASN A 1 86 ? -8.616 -0.287 25.240 1.00 83.69 86 ASN A O 1
ATOM 688 N N . PRO A 1 87 ? -9.133 0.953 23.429 1.00 86.19 87 PRO A N 1
ATOM 689 C CA . PRO A 1 87 ? -10.510 0.496 23.373 1.00 86.19 87 PRO A CA 1
ATOM 690 C C . PRO A 1 87 ? -10.567 -0.983 22.982 1.00 86.19 87 PRO A C 1
ATOM 692 O O . PRO A 1 87 ? -9.846 -1.433 22.088 1.00 86.19 87 PRO A O 1
ATOM 695 N N . GLU A 1 88 ? -11.470 -1.721 23.617 1.00 88.81 88 GLU A N 1
ATOM 696 C CA . GLU A 1 88 ? -11.785 -3.100 23.257 1.00 88.81 88 GLU A CA 1
ATOM 697 C C . GLU A 1 88 ? -12.854 -3.093 22.159 1.00 88.81 88 GLU A C 1
ATOM 699 O O . GLU A 1 88 ? -14.050 -2.973 22.418 1.00 88.81 88 GLU A O 1
ATOM 704 N N . LEU A 1 89 ? -12.409 -3.142 20.902 1.00 87.62 89 LEU A N 1
ATOM 705 C CA . LEU A 1 89 ? -13.288 -3.151 19.733 1.00 87.62 89 LEU A CA 1
ATOM 706 C C . LEU A 1 89 ? -13.430 -4.572 19.200 1.00 87.62 89 LEU A C 1
ATOM 708 O O . LEU A 1 89 ? -12.427 -5.237 18.955 1.00 87.62 89 LEU A O 1
ATOM 712 N N . PHE A 1 90 ? -14.662 -5.011 18.957 1.00 86.06 90 PHE A N 1
ATOM 713 C CA . PHE A 1 90 ? -14.953 -6.335 18.412 1.00 86.06 90 PHE A CA 1
ATOM 714 C C . PHE A 1 90 ? -15.591 -6.219 17.028 1.00 86.06 90 PHE A C 1
ATOM 716 O O . PHE A 1 90 ? -16.514 -5.431 16.828 1.00 86.06 90 PHE A O 1
ATOM 723 N N . ILE A 1 91 ? -15.133 -7.038 16.082 1.00 84.56 91 ILE A N 1
ATOM 724 C CA . ILE A 1 91 ? -15.860 -7.319 14.839 1.00 84.56 91 ILE A CA 1
ATOM 725 C C . ILE A 1 91 ? -16.346 -8.762 14.895 1.00 84.56 91 ILE A C 1
ATOM 727 O O . ILE A 1 91 ? -15.561 -9.703 15.019 1.00 84.56 91 ILE A O 1
ATOM 731 N N . GLY A 1 92 ? -17.669 -8.935 14.865 1.00 80.56 92 GLY A N 1
ATOM 732 C CA . GLY A 1 92 ? -18.292 -10.223 15.147 1.00 80.56 92 GLY A CA 1
ATOM 733 C C . GLY A 1 92 ? -17.949 -10.691 16.564 1.00 80.56 92 GLY A C 1
ATOM 734 O O . GLY A 1 92 ? -18.464 -10.148 17.534 1.00 80.56 92 GLY A O 1
ATOM 735 N N . ARG A 1 93 ? -17.080 -11.703 16.676 1.00 79.81 93 ARG A N 1
ATOM 736 C CA . ARG A 1 93 ? -16.577 -12.242 17.956 1.00 79.81 93 ARG A CA 1
ATOM 737 C C . ARG A 1 93 ? -15.068 -12.033 18.153 1.00 79.81 93 ARG A C 1
ATOM 739 O O . ARG A 1 93 ? -14.520 -12.505 19.142 1.00 79.81 93 ARG A O 1
ATOM 746 N N . SER A 1 94 ? -14.402 -11.345 17.227 1.00 84.19 94 SER A N 1
ATOM 747 C CA . SER A 1 94 ? -12.947 -11.180 17.221 1.00 84.19 94 SER A CA 1
ATOM 748 C C . SER A 1 94 ? -12.550 -9.804 17.747 1.00 84.19 94 SER A C 1
ATOM 750 O O . SER A 1 94 ? -13.041 -8.787 17.257 1.00 84.19 94 SER A O 1
ATOM 752 N N . LEU A 1 95 ? -11.640 -9.774 18.725 1.00 87.88 95 LEU A N 1
ATOM 753 C CA . LEU A 1 95 ? -11.051 -8.541 19.248 1.00 87.88 95 LEU A CA 1
ATOM 754 C C . LEU A 1 95 ? -10.091 -7.935 18.215 1.00 87.88 95 LEU A C 1
ATOM 756 O O . LEU A 1 95 ? -9.167 -8.596 17.741 1.00 87.88 95 LEU A O 1
ATOM 760 N N . ILE A 1 96 ? -10.284 -6.660 17.897 1.00 91.31 96 ILE A N 1
ATOM 761 C CA . ILE A 1 96 ? -9.435 -5.907 16.978 1.00 91.31 96 ILE A CA 1
ATOM 762 C C . ILE A 1 96 ? -8.211 -5.402 17.732 1.00 91.31 96 ILE A C 1
ATOM 764 O O . ILE A 1 96 ? -8.311 -4.651 18.704 1.00 91.31 96 ILE A O 1
ATOM 768 N N . LYS A 1 97 ? -7.026 -5.752 17.235 1.00 91.31 97 LYS A N 1
ATOM 769 C CA . LYS A 1 97 ? -5.769 -5.256 17.792 1.00 91.31 97 LYS A CA 1
ATOM 770 C C . LYS A 1 97 ? -5.593 -3.767 17.491 1.00 91.31 97 LYS A C 1
ATOM 772 O O . LYS A 1 97 ? -5.631 -3.353 16.331 1.00 91.31 97 LYS A O 1
ATOM 777 N N . VAL A 1 98 ? -5.288 -2.983 18.521 1.00 91.56 98 VAL A N 1
ATOM 778 C CA . VAL A 1 98 ? -4.859 -1.588 18.362 1.00 91.56 98 VAL A CA 1
ATOM 779 C C . VAL A 1 98 ? -3.366 -1.533 18.020 1.00 91.56 98 VAL A C 1
ATOM 781 O O . VAL A 1 98 ? -2.532 -2.126 18.708 1.00 91.56 98 VAL A O 1
ATOM 784 N N . VAL A 1 99 ? -3.019 -0.824 16.946 1.00 92.00 99 VAL A N 1
ATOM 785 C CA . VAL A 1 99 ? -1.645 -0.606 16.475 1.00 92.00 99 VAL A CA 1
ATOM 786 C C . VAL A 1 99 ? -1.317 0.887 16.435 1.00 92.00 99 VAL A C 1
ATOM 788 O O . VAL A 1 99 ? -2.195 1.734 16.295 1.00 92.00 99 VAL A O 1
ATOM 791 N N . LYS A 1 100 ? -0.030 1.223 16.577 1.00 90.19 100 LYS A N 1
ATOM 792 C CA . LYS A 1 100 ? 0.434 2.622 16.629 1.00 90.19 100 LYS A CA 1
ATOM 793 C C . LYS A 1 100 ? 0.576 3.267 15.257 1.00 90.19 100 LYS A C 1
ATOM 795 O O . LYS A 1 100 ? 0.575 4.491 15.161 1.00 90.19 100 LYS A O 1
ATOM 800 N N . GLU A 1 101 ? 0.762 2.457 14.224 1.00 92.19 101 GLU A N 1
ATOM 801 C CA . GLU A 1 101 ? 0.883 2.908 12.847 1.00 92.19 101 GLU A CA 1
ATOM 802 C C . GLU A 1 101 ? 0.293 1.871 11.894 1.00 92.19 101 GLU A C 1
ATOM 804 O O . GLU A 1 101 ? 0.363 0.667 12.154 1.00 92.19 101 GLU A O 1
ATOM 809 N N . PHE A 1 102 ? -0.297 2.340 10.799 1.00 94.38 102 PHE A N 1
ATOM 810 C CA . PHE A 1 102 ? -0.860 1.483 9.764 1.00 94.38 102 PHE A CA 1
ATOM 811 C C . PHE A 1 102 ? -0.767 2.148 8.392 1.00 94.38 102 PHE A C 1
ATOM 813 O O . PHE A 1 102 ? -0.948 3.361 8.257 1.00 94.38 102 PHE A O 1
ATOM 820 N N . LYS A 1 103 ? -0.477 1.349 7.360 1.00 93.56 103 LYS A N 1
ATOM 821 C CA . LYS A 1 103 ? -0.412 1.819 5.976 1.00 93.56 103 LYS A CA 1
ATOM 822 C C . LYS A 1 103 ? -1.731 1.528 5.269 1.00 93.56 103 LYS A C 1
ATOM 824 O O . LYS A 1 103 ? -2.109 0.369 5.141 1.00 93.56 103 LYS A O 1
ATOM 829 N N . PHE A 1 104 ? -2.385 2.565 4.760 1.00 92.44 104 PHE A N 1
ATOM 830 C CA . PHE A 1 104 ? -3.646 2.455 4.032 1.00 92.44 104 PHE A CA 1
ATOM 831 C C . PHE A 1 104 ? -3.607 3.332 2.778 1.00 92.44 104 PHE A C 1
ATOM 833 O O . PHE A 1 104 ? -3.231 4.499 2.852 1.00 92.44 104 PHE A O 1
ATOM 840 N N . LEU A 1 105 ? -3.928 2.747 1.617 1.00 93.75 105 LEU A N 1
ATOM 841 C CA . LEU A 1 105 ? -3.912 3.415 0.302 1.00 93.75 105 LEU A CA 1
ATOM 842 C C . LEU A 1 105 ? -2.617 4.197 -0.003 1.00 93.75 105 LEU A C 1
ATOM 844 O O . LEU A 1 105 ? -2.629 5.261 -0.608 1.00 93.75 105 LEU A O 1
ATOM 848 N N . GLY A 1 106 ? -1.470 3.678 0.444 1.00 90.56 106 GLY A N 1
ATOM 849 C CA . GLY A 1 106 ? -0.167 4.315 0.223 1.00 90.56 106 GLY A CA 1
ATOM 850 C C . GLY A 1 106 ? 0.209 5.406 1.234 1.00 90.56 106 GLY A C 1
ATOM 851 O O . GLY A 1 106 ? 1.361 5.846 1.232 1.00 90.56 106 GLY A O 1
ATOM 852 N N . LEU A 1 107 ? -0.694 5.778 2.142 1.00 93.81 107 LEU A N 1
ATOM 853 C CA . LEU A 1 107 ? -0.426 6.683 3.257 1.00 93.81 107 LEU A CA 1
ATOM 854 C C . LEU A 1 107 ? -0.071 5.896 4.517 1.00 93.81 107 LEU A C 1
ATOM 856 O O . LEU A 1 107 ? -0.586 4.802 4.738 1.00 93.81 107 LEU A O 1
ATOM 860 N N . ILE A 1 108 ? 0.821 6.448 5.340 1.00 94.69 108 ILE A N 1
ATOM 861 C CA . ILE A 1 108 ? 1.158 5.878 6.651 1.00 94.69 108 ILE A CA 1
ATOM 862 C C . ILE A 1 108 ? 0.513 6.762 7.710 1.00 94.69 108 ILE A C 1
ATOM 864 O O . ILE A 1 108 ? 0.911 7.915 7.877 1.00 94.69 108 ILE A O 1
ATOM 868 N N . PHE A 1 109 ? -0.463 6.207 8.419 1.00 93.06 109 PHE A N 1
ATOM 869 C CA . PHE A 1 109 ? -1.120 6.858 9.542 1.00 93.06 109 PHE A CA 1
ATOM 870 C C . PHE A 1 109 ? -0.448 6.419 10.833 1.00 93.06 109 PHE A C 1
ATOM 872 O O . PHE A 1 109 ? -0.293 5.223 11.069 1.00 93.06 109 PHE A O 1
ATOM 879 N N . ASP A 1 110 ? -0.058 7.373 11.668 1.00 90.75 110 ASP A N 1
ATOM 880 C CA . ASP A 1 110 ? 0.399 7.134 13.029 1.00 90.75 110 ASP A CA 1
ATOM 881 C C . ASP A 1 110 ? -0.685 7.568 14.026 1.00 90.75 110 ASP A C 1
ATOM 883 O O . ASP A 1 110 ? -1.491 8.450 13.743 1.00 90.75 110 ASP A O 1
ATOM 887 N N . GLN A 1 111 ? -0.679 6.999 15.229 1.00 87.50 111 GLN A N 1
ATOM 888 C CA . GLN A 1 111 ? -1.639 7.318 16.296 1.00 87.50 111 GLN A CA 1
ATOM 889 C C . GLN A 1 111 ? -1.710 8.819 16.640 1.00 87.50 111 GLN A C 1
ATOM 891 O O . GLN A 1 111 ? -2.710 9.291 17.175 1.00 87.50 111 GLN A O 1
ATOM 896 N N . SER A 1 112 ? -0.648 9.584 16.345 1.00 85.81 112 SER A N 1
ATOM 897 C CA . SER A 1 112 ? -0.621 11.029 16.574 1.00 85.81 112 SER A CA 1
ATOM 898 C C . SER A 1 112 ? -1.062 11.878 15.380 1.00 85.81 112 SER A C 1
ATOM 900 O O . SER A 1 112 ? -1.071 13.100 15.511 1.00 85.81 112 SER A O 1
ATOM 902 N N . LEU A 1 113 ? -1.417 11.269 14.240 1.00 86.31 113 LEU A N 1
ATOM 903 C CA . LEU A 1 113 ? -1.664 11.950 12.957 1.00 86.31 113 LEU A CA 1
ATOM 904 C C . LEU A 1 113 ? -0.563 12.958 12.595 1.00 86.31 113 LEU A C 1
ATOM 906 O O . LEU A 1 113 ? -0.782 13.948 11.896 1.00 86.31 113 LEU A O 1
ATOM 910 N N . ARG A 1 114 ? 0.654 12.705 13.077 1.00 85.88 114 ARG A N 1
ATOM 911 C CA . ARG A 1 114 ? 1.849 13.449 12.724 1.00 85.88 114 ARG A CA 1
ATOM 912 C C . ARG A 1 114 ? 2.493 12.632 11.621 1.00 85.88 114 ARG A C 1
ATOM 914 O O . ARG A 1 114 ? 3.308 11.754 11.886 1.00 85.88 114 ARG A O 1
ATOM 921 N N . PHE A 1 115 ? 2.159 12.959 10.373 1.00 90.88 115 PHE A N 1
ATOM 922 C CA . PHE A 1 115 ? 2.623 12.327 9.125 1.00 90.88 115 PHE A CA 1
ATOM 923 C C . PHE A 1 115 ? 4.156 12.228 8.943 1.00 90.88 115 PHE A C 1
ATOM 925 O O . PHE A 1 115 ? 4.636 11.889 7.870 1.00 90.88 115 PHE A O 1
ATOM 932 N N . HIS A 1 116 ? 4.965 12.476 9.971 1.00 91.94 116 HIS A N 1
ATOM 933 C CA . HIS A 1 116 ? 6.415 12.317 10.007 1.00 91.94 116 HIS A CA 1
ATOM 934 C C . HIS A 1 116 ? 6.896 10.964 9.481 1.00 91.94 116 HIS A C 1
ATOM 936 O O . HIS A 1 116 ? 7.850 10.904 8.708 1.00 91.94 116 HIS A O 1
ATOM 942 N N . ARG A 1 117 ? 6.236 9.867 9.881 1.00 92.75 117 ARG A N 1
ATOM 943 C CA . ARG A 1 117 ? 6.565 8.522 9.380 1.00 92.75 117 ARG A CA 1
ATOM 944 C C . ARG A 1 117 ? 6.325 8.422 7.877 1.00 92.75 117 ARG A C 1
ATOM 946 O O . ARG A 1 117 ? 7.209 7.966 7.155 1.00 92.75 117 ARG A O 1
ATOM 953 N N . HIS A 1 118 ? 5.181 8.920 7.415 1.00 95.75 118 HIS A N 1
ATOM 954 C CA . HIS A 1 118 ? 4.851 8.975 5.997 1.00 95.75 118 HIS A CA 1
ATOM 955 C C . HIS A 1 118 ? 5.831 9.845 5.201 1.00 95.75 118 HIS A C 1
ATOM 957 O O . HIS A 1 118 ? 6.340 9.401 4.180 1.00 95.75 118 HIS A O 1
ATOM 963 N N . LEU A 1 119 ? 6.157 11.045 5.684 1.00 95.69 119 LEU A N 1
ATOM 964 C CA . LEU A 1 119 ? 7.081 11.973 5.027 1.00 95.69 119 LEU A CA 1
ATOM 965 C C . LEU A 1 119 ? 8.493 11.391 4.903 1.00 95.69 119 LEU A C 1
ATOM 967 O O . LEU A 1 119 ? 9.138 11.546 3.867 1.00 95.69 119 LEU A O 1
ATOM 971 N N . LYS A 1 120 ? 8.971 10.684 5.934 1.00 95.38 120 LYS A N 1
ATOM 972 C CA . LYS A 1 120 ? 10.253 9.967 5.880 1.00 95.38 120 LYS A CA 1
ATOM 973 C C . LYS A 1 120 ? 10.247 8.873 4.818 1.00 95.38 120 LYS A C 1
ATOM 975 O O . LYS A 1 120 ? 11.171 8.822 4.009 1.00 95.38 120 LYS A O 1
ATOM 980 N N . ASP A 1 121 ? 9.217 8.027 4.811 1.00 94.88 121 ASP A N 1
ATOM 981 C CA . ASP A 1 121 ? 9.054 6.981 3.797 1.00 94.88 121 ASP A CA 1
ATOM 982 C C . ASP A 1 121 ? 8.982 7.581 2.387 1.00 94.88 121 ASP A C 1
ATOM 984 O O . ASP A 1 121 ? 9.709 7.157 1.490 1.00 94.88 121 ASP A O 1
ATOM 988 N N . LEU A 1 122 ? 8.178 8.633 2.211 1.00 96.12 122 LEU A N 1
ATOM 989 C CA . LEU A 1 122 ? 8.026 9.340 0.946 1.00 96.12 122 LEU A CA 1
ATOM 990 C C . LEU A 1 122 ? 9.365 9.892 0.452 1.00 96.12 122 LEU A C 1
ATOM 992 O O . LEU A 1 122 ? 9.728 9.645 -0.692 1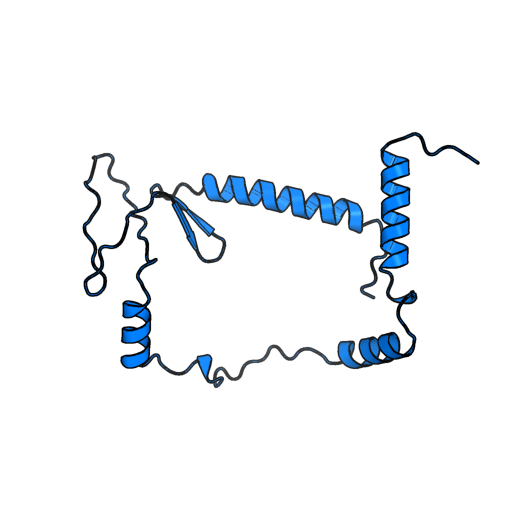.00 96.12 122 LEU A O 1
ATOM 996 N N . LYS A 1 123 ? 10.146 10.557 1.312 1.0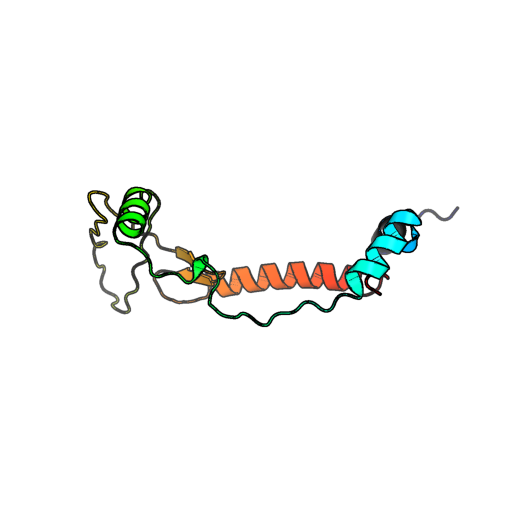0 97.19 123 LYS A N 1
ATOM 997 C CA . LYS A 1 123 ? 11.478 11.068 0.950 1.00 97.19 123 LYS A CA 1
ATOM 998 C C . LYS A 1 123 ? 12.399 9.953 0.452 1.00 97.19 123 LYS A C 1
ATOM 1000 O O . LYS A 1 123 ? 13.079 10.130 -0.556 1.00 97.19 123 LYS A O 1
ATOM 1005 N N . ILE A 1 124 ? 12.419 8.810 1.139 1.00 96.31 124 ILE A N 1
ATOM 1006 C CA . ILE A 1 124 ? 13.245 7.656 0.755 1.00 96.31 124 ILE A CA 1
ATOM 1007 C C . ILE A 1 124 ? 12.792 7.102 -0.598 1.00 96.31 124 ILE A C 1
ATOM 1009 O O . ILE A 1 124 ? 13.626 6.847 -1.467 1.00 96.31 124 ILE A O 1
ATOM 1013 N N . ARG A 1 125 ? 11.481 6.924 -0.795 1.00 94.50 125 ARG A N 1
ATOM 1014 C CA . ARG A 1 125 ? 10.925 6.416 -2.055 1.00 94.50 125 ARG A CA 1
ATOM 1015 C C . ARG A 1 125 ? 11.205 7.365 -3.216 1.00 94.50 125 ARG A C 1
ATOM 1017 O O . ARG A 1 125 ? 11.692 6.911 -4.247 1.00 94.50 125 ARG A O 1
ATOM 1024 N N . SER A 1 126 ? 10.988 8.665 -3.027 1.00 96.00 126 SER A N 1
ATOM 1025 C CA . SER A 1 126 ? 11.269 9.680 -4.044 1.00 96.00 126 SER A CA 1
ATOM 1026 C C . SER A 1 126 ? 12.755 9.752 -4.383 1.00 96.00 126 SER A C 1
ATOM 1028 O O . SER A 1 126 ? 13.094 9.856 -5.553 1.00 96.00 126 SER A O 1
ATOM 1030 N N . ALA A 1 127 ? 13.655 9.628 -3.402 1.00 94.81 127 ALA A N 1
ATOM 1031 C CA . ALA A 1 127 ? 15.094 9.597 -3.668 1.00 94.81 127 ALA A CA 1
ATOM 1032 C C . ALA A 1 127 ? 15.503 8.373 -4.505 1.00 94.81 127 ALA A C 1
ATOM 1034 O O . ALA A 1 127 ? 16.274 8.506 -5.452 1.00 94.81 127 ALA A O 1
ATOM 1035 N N . LYS A 1 128 ? 14.955 7.189 -4.200 1.00 93.06 128 LYS A N 1
ATOM 1036 C CA . LYS A 1 128 ? 15.190 5.973 -4.996 1.00 93.06 128 LYS A CA 1
ATOM 1037 C C . LYS A 1 128 ? 14.671 6.125 -6.425 1.00 93.06 128 LYS A C 1
ATOM 1039 O O . LYS A 1 128 ? 15.410 5.848 -7.362 1.00 93.06 128 LYS A O 1
ATOM 1044 N N . ALA A 1 129 ? 13.436 6.602 -6.584 1.00 92.56 129 ALA A N 1
ATOM 1045 C CA . ALA A 1 129 ? 12.846 6.849 -7.897 1.00 92.56 129 ALA A CA 1
ATOM 1046 C C . ALA A 1 129 ? 13.661 7.879 -8.693 1.00 92.56 129 ALA A C 1
ATOM 1048 O O . ALA A 1 129 ? 13.973 7.650 -9.855 1.00 92.56 129 ALA A O 1
ATOM 1049 N N . LEU A 1 130 ? 14.088 8.968 -8.048 1.00 90.75 130 LEU A N 1
ATOM 1050 C CA . LEU A 1 130 ? 14.919 9.993 -8.673 1.00 90.75 130 LEU A CA 1
ATOM 1051 C C . LEU A 1 130 ? 16.280 9.442 -9.108 1.00 90.75 130 LEU A C 1
ATOM 1053 O O . LEU A 1 130 ? 16.773 9.822 -10.161 1.00 90.75 130 LEU A O 1
ATOM 1057 N N . ASN A 1 131 ? 16.888 8.549 -8.328 1.00 87.31 131 ASN A N 1
ATOM 1058 C CA . ASN A 1 131 ? 18.146 7.917 -8.719 1.00 87.31 131 ASN A CA 1
ATOM 1059 C C . ASN A 1 131 ? 17.977 7.039 -9.963 1.00 87.31 131 ASN A C 1
ATOM 1061 O O . ASN A 1 131 ? 18.833 7.084 -10.839 1.00 87.31 131 ASN A O 1
ATOM 1065 N N . ILE A 1 132 ? 16.865 6.306 -10.078 1.00 86.38 132 ILE A N 1
ATOM 1066 C CA . ILE A 1 132 ? 16.541 5.546 -11.295 1.00 86.38 132 ILE A CA 1
ATOM 1067 C C . ILE A 1 132 ? 16.363 6.503 -12.473 1.00 86.38 132 ILE A C 1
ATOM 1069 O O . ILE A 1 132 ? 17.022 6.324 -13.491 1.00 86.38 132 ILE A O 1
ATOM 1073 N N . LEU A 1 133 ? 15.553 7.555 -12.304 1.00 82.19 13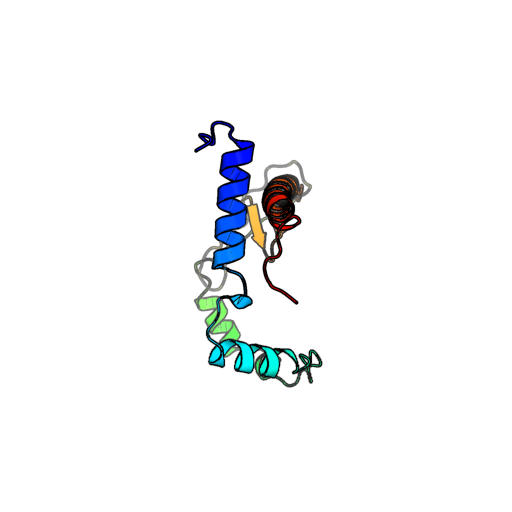3 LEU A N 1
ATOM 1074 C CA . LEU A 1 133 ? 15.324 8.561 -13.344 1.00 82.19 133 LEU A CA 1
ATOM 1075 C C . LEU A 1 133 ? 16.625 9.221 -13.803 1.00 82.19 133 LEU A C 1
ATOM 1077 O O . LEU A 1 133 ? 16.817 9.422 -14.992 1.00 82.19 133 LEU A O 1
ATOM 1081 N N . LYS A 1 134 ? 17.542 9.529 -12.883 1.00 79.75 134 LYS A N 1
ATOM 1082 C CA . LYS A 1 134 ? 18.856 10.098 -13.215 1.00 79.75 134 LYS A CA 1
ATOM 1083 C C . LYS A 1 134 ? 19.710 9.154 -14.061 1.00 79.75 134 LYS A C 1
ATOM 1085 O O . LYS A 1 134 ? 20.415 9.627 -14.943 1.00 79.75 134 LYS A O 1
ATOM 1090 N N . VAL A 1 135 ? 19.656 7.849 -13.796 1.00 79.12 135 VAL A N 1
ATOM 1091 C CA . VAL A 1 135 ? 20.375 6.839 -14.590 1.00 79.12 135 VAL A CA 1
ATOM 1092 C C . VAL A 1 135 ? 19.711 6.649 -15.958 1.00 79.12 135 VAL A C 1
ATOM 1094 O O . VAL A 1 135 ? 20.400 6.565 -16.972 1.00 79.12 135 VAL A O 1
ATOM 1097 N N . SER A 1 136 ? 18.378 6.621 -16.010 1.00 68.62 136 SER A N 1
ATOM 1098 C CA . SER A 1 136 ? 17.631 6.372 -17.246 1.00 68.62 136 SER A CA 1
ATOM 1099 C C . SER A 1 136 ? 17.500 7.597 -18.155 1.00 68.62 136 SER A C 1
ATOM 1101 O O . SER A 1 136 ? 17.357 7.436 -19.358 1.00 68.62 136 SER A O 1
ATOM 1103 N N . ALA A 1 137 ? 17.555 8.822 -17.624 1.00 67.25 137 ALA A N 1
ATOM 1104 C CA . ALA A 1 137 ? 17.348 10.051 -18.402 1.00 67.25 137 ALA A CA 1
ATOM 1105 C C . ALA A 1 137 ? 18.411 10.289 -19.488 1.00 67.25 137 ALA A C 1
ATOM 1107 O O . ALA A 1 137 ? 18.136 10.979 -20.462 1.00 67.25 137 ALA A O 1
ATOM 1108 N N . ASN A 1 138 ? 19.600 9.700 -19.346 1.00 57.97 138 ASN A N 1
ATOM 1109 C CA . ASN A 1 138 ? 20.680 9.805 -20.331 1.00 57.97 138 ASN A CA 1
ATOM 1110 C C . ASN A 1 138 ? 20.754 8.596 -21.278 1.00 57.97 138 ASN A C 1
ATOM 1112 O O . ASN A 1 138 ? 21.737 8.436 -21.994 1.00 57.97 138 ASN A O 1
ATOM 1116 N N . THR A 1 139 ? 19.758 7.708 -21.262 1.00 59.28 139 THR A N 1
ATOM 1117 C CA . THR A 1 139 ? 19.786 6.459 -22.027 1.00 59.28 139 THR A CA 1
ATOM 1118 C C . THR A 1 139 ? 18.464 6.237 -22.758 1.00 59.28 139 THR A C 1
ATOM 1120 O O . THR A 1 139 ? 17.382 6.421 -22.209 1.00 59.28 139 THR A O 1
ATOM 1123 N N . CYS A 1 140 ? 18.541 5.834 -24.028 1.00 49.38 140 CYS A N 1
ATOM 1124 C CA . CYS A 1 140 ? 17.369 5.520 -24.845 1.00 49.38 140 CYS A CA 1
ATOM 1125 C C . CYS A 1 140 ? 16.824 4.138 -24.464 1.00 49.38 140 CYS A C 1
ATOM 1127 O O . CYS A 1 140 ? 17.067 3.139 -25.141 1.00 49.38 140 CYS A O 1
ATOM 1129 N N . TRP A 1 141 ? 16.113 4.065 -23.345 1.00 57.25 141 TRP A N 1
ATOM 1130 C CA . TRP A 1 141 ? 15.330 2.891 -22.984 1.00 57.25 141 TRP A CA 1
ATOM 1131 C C . TRP A 1 141 ? 14.008 2.969 -23.731 1.00 57.25 141 T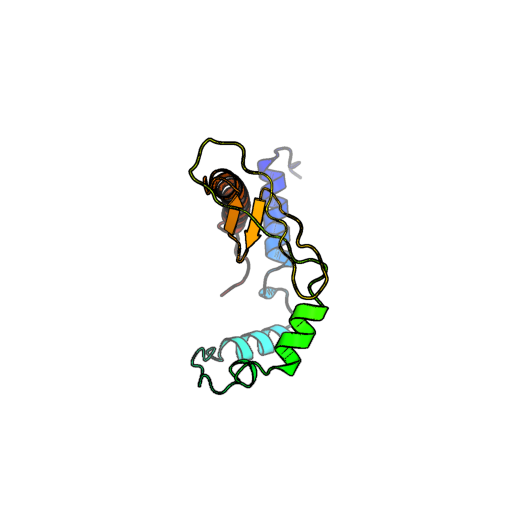RP A C 1
ATOM 1133 O O . TRP A 1 141 ? 13.142 3.760 -23.376 1.00 57.25 141 TRP A O 1
ATOM 1143 N N . GLY A 1 142 ? 13.918 2.211 -24.825 1.00 51.00 142 GLY A N 1
ATOM 1144 C CA . GLY A 1 142 ? 12.879 2.324 -25.845 1.00 51.00 142 GLY A CA 1
ATOM 1145 C C . GLY A 1 142 ? 11.450 2.409 -25.306 1.00 51.00 142 GLY A C 1
ATOM 1146 O O . GLY A 1 142 ? 10.826 1.390 -25.008 1.00 51.00 142 GLY A O 1
ATOM 1147 N N . ALA A 1 143 ? 10.931 3.630 -25.298 1.00 37.97 143 ALA A N 1
ATOM 1148 C CA . ALA A 1 143 ? 9.522 3.974 -25.372 1.00 37.97 143 ALA A CA 1
ATOM 1149 C C . ALA A 1 143 ? 9.417 5.162 -26.340 1.00 37.97 143 ALA A C 1
ATOM 1151 O O . ALA A 1 143 ? 9.270 6.305 -25.921 1.00 37.97 143 ALA A O 1
ATOM 1152 N N . ASP A 1 144 ? 9.608 4.854 -27.619 1.00 45.00 144 ASP A N 1
ATOM 1153 C CA . ASP A 1 144 ? 9.182 5.658 -28.765 1.00 45.00 144 ASP A CA 1
ATOM 1154 C C . ASP A 1 144 ? 8.397 4.710 -29.686 1.00 45.00 144 ASP A C 1
ATOM 1156 O O . ASP A 1 144 ? 8.774 3.502 -29.722 1.00 45.00 144 ASP A O 1
#

Organism: Trichonephila clavata (NCBI:txid2740835)

pLDDT: mean 83.2, std 11.37, range [37.97, 97.19]

Sequence (144 aa):
MESINTIPEIANTLAETFAKTSSCVNYTSAFQALKRREERVNLNFSSSNEEGYNSPLTLLELRVALHRSEKMVSVVFSRKREVFPNPELFIGRSLIKVVKEFKFLGLIFDQSLRFHRHLKDLKIRSAKALNILKVSANTCWGAD

Secondary structure (DSSP, 8-state):
-----SHHHHHHHHHHHHHHHT-GGGS-HHHHHHHHHHTTS-------S-SGGGSPPPHHHHHHHHHT-TT-EE-------S-PPPP--EETTEEPEE-SEEEETTEEEETT--THHHHHHHHHHHHHHHHHHHHHTTS--S--